Protein AF-A0AAW1VVX4-F1 (afdb_monomer_lite)

Foldseek 3Di:
DDDPDDDPPPPVPDPDPVVCVVCVVVVVVVVVVLVVVLVVLLVVLLVLDDPVVSVVVVVVLCVVLVVLVVVLVVLVVVLVVLVVCVVVVHPVCVVVVHDPPDDHSVNSVVVSVVSVNQSSVLSSVLSNCVSVVNNVVSVVRDD

Sequence (143 aa):
MMSPISEIHSAAIFPSPVFLWSTLPVQVLLFMIWGISCCKIGWDSVMRMSADLRNLFLYEAFLYYNPPLLVTLMVWLWGVNLWVFSQANVGYEKIFDLDQNHLTHKEIWKCSTWMTIIVPTSMTAYLYLYSNGKVLLAASQPV

Structure (mmCIF, N/CA/C/O backbone):
data_AF-A0AAW1VVX4-F1
#
_entry.id   AF-A0AAW1VVX4-F1
#
loop_
_atom_site.group_PDB
_atom_site.id
_atom_site.type_symbol
_atom_site.label_atom_id
_atom_site.label_alt_id
_atom_site.label_comp_id
_atom_site.label_asym_id
_atom_site.label_entity_id
_atom_site.label_seq_id
_atom_site.pdbx_PDB_ins_code
_atom_site.Cartn_x
_atom_site.Cartn_y
_atom_site.Cartn_z
_atom_site.occupancy
_atom_site.B_iso_or_equiv
_atom_site.auth_seq_id
_atom_site.auth_comp_id
_atom_site.auth_asym_id
_atom_site.auth_atom_id
_atom_site.pdbx_PDB_model_num
ATOM 1 N N . MET A 1 1 ? 20.539 -25.919 46.717 1.00 42.91 1 MET A N 1
ATOM 2 C CA . MET A 1 1 ? 20.826 -25.378 45.373 1.00 42.91 1 MET A CA 1
ATOM 3 C C . MET A 1 1 ? 19.615 -25.668 44.500 1.00 42.91 1 MET A C 1
ATOM 5 O O . MET A 1 1 ? 19.328 -26.841 44.327 1.00 42.91 1 MET A O 1
ATOM 9 N N . MET A 1 2 ? 18.876 -24.612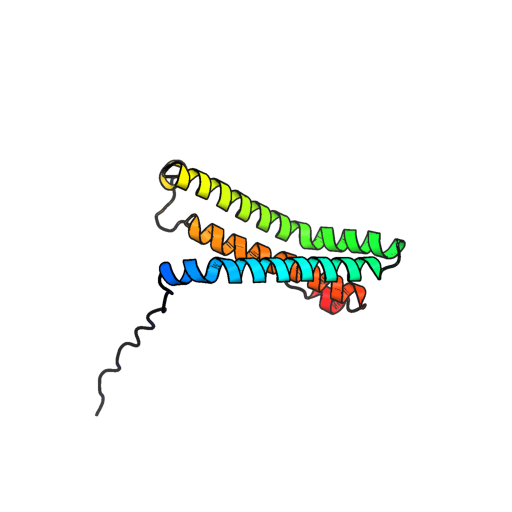 44.125 1.00 36.00 2 MET A N 1
ATOM 10 C CA . MET A 1 2 ? 18.023 -24.374 42.936 1.00 36.00 2 MET A CA 1
ATOM 11 C C . MET A 1 2 ? 16.848 -23.465 43.352 1.00 36.00 2 MET A C 1
ATOM 13 O O . MET A 1 2 ? 15.903 -23.901 44.001 1.00 36.00 2 MET A O 1
ATOM 17 N N . SER A 1 3 ? 16.969 -22.173 43.049 1.00 38.94 3 SER A N 1
ATOM 18 C CA . SER A 1 3 ? 15.926 -21.149 43.185 1.00 38.94 3 SER A CA 1
ATOM 19 C C . SER A 1 3 ? 14.845 -21.320 42.110 1.00 38.94 3 SER A C 1
ATOM 21 O O . SER A 1 3 ? 15.191 -21.721 40.996 1.00 38.94 3 SER A O 1
ATOM 23 N N . PRO A 1 4 ? 13.574 -20.962 42.364 1.00 43.84 4 PRO A N 1
ATOM 24 C CA . PRO A 1 4 ? 12.576 -20.891 41.306 1.00 43.84 4 PRO A CA 1
ATOM 25 C C . PRO A 1 4 ? 12.890 -19.701 40.388 1.00 43.84 4 PRO A C 1
ATOM 27 O O . PRO A 1 4 ? 13.150 -18.587 40.841 1.00 43.84 4 PRO A O 1
ATOM 30 N N . ILE A 1 5 ? 12.936 -19.988 39.091 1.00 43.25 5 ILE A N 1
ATOM 31 C CA . ILE A 1 5 ? 13.228 -19.050 38.011 1.00 43.25 5 ILE A CA 1
ATOM 32 C C . ILE A 1 5 ? 12.065 -18.058 37.930 1.00 43.25 5 ILE A C 1
ATOM 34 O O . ILE A 1 5 ? 10.913 -18.453 37.780 1.00 43.25 5 ILE A O 1
ATOM 38 N N . SER A 1 6 ? 12.385 -16.774 38.070 1.00 39.44 6 SER A N 1
ATOM 39 C CA . SER A 1 6 ? 11.470 -15.647 37.928 1.00 39.44 6 SER A CA 1
ATOM 40 C C . SER A 1 6 ? 10.779 -15.663 36.565 1.00 39.44 6 SER A C 1
ATOM 42 O O . SER A 1 6 ? 11.454 -15.702 35.534 1.00 39.44 6 SER A O 1
ATOM 44 N N . GLU A 1 7 ? 9.451 -15.566 36.564 1.00 40.75 7 GLU A N 1
ATOM 45 C CA . GLU A 1 7 ? 8.657 -15.278 35.374 1.00 40.75 7 GLU A CA 1
ATOM 46 C C . GLU A 1 7 ? 9.130 -13.963 34.744 1.00 40.75 7 GLU A C 1
ATOM 48 O O . GLU A 1 7 ? 9.005 -12.880 35.320 1.00 40.75 7 GLU A O 1
ATOM 53 N N . ILE A 1 8 ? 9.702 -14.054 33.544 1.00 39.94 8 ILE A N 1
ATOM 54 C CA . ILE A 1 8 ? 9.964 -12.892 32.702 1.00 39.94 8 ILE A CA 1
ATOM 55 C C . ILE A 1 8 ? 8.615 -12.493 32.105 1.00 39.94 8 ILE A C 1
ATOM 57 O O . ILE A 1 8 ? 8.229 -12.945 31.029 1.00 39.94 8 ILE A O 1
ATOM 61 N N . HIS A 1 9 ? 7.876 -11.637 32.809 1.00 37.72 9 HIS A N 1
ATOM 62 C CA . HIS A 1 9 ? 6.858 -10.818 32.168 1.00 37.72 9 HIS A CA 1
ATOM 63 C C . HIS A 1 9 ? 7.568 -9.882 31.182 1.00 37.72 9 HIS A C 1
ATOM 65 O O . HIS A 1 9 ? 8.020 -8.794 31.541 1.00 37.72 9 HIS A O 1
ATOM 71 N N . SER A 1 10 ? 7.646 -10.288 29.912 1.00 42.06 10 SER A N 1
ATOM 72 C CA . SER A 1 10 ? 7.758 -9.343 28.803 1.00 42.06 10 SER A CA 1
ATOM 73 C C . SER A 1 10 ? 6.456 -8.550 28.738 1.00 42.06 10 SER A C 1
ATOM 75 O O . SER A 1 10 ? 5.575 -8.815 27.924 1.00 42.06 10 SER A O 1
ATOM 77 N N . ALA A 1 11 ? 6.327 -7.572 29.633 1.00 38.44 11 ALA A N 1
ATOM 78 C CA . ALA A 1 11 ? 5.398 -6.479 29.455 1.00 38.44 11 ALA A CA 1
ATOM 79 C C . ALA A 1 11 ? 5.792 -5.796 28.144 1.00 38.44 11 ALA A C 1
ATOM 81 O O . ALA A 1 11 ? 6.809 -5.106 28.069 1.00 38.44 11 ALA A O 1
ATOM 82 N N . ALA A 1 12 ? 5.020 -6.046 27.089 1.00 43.00 12 ALA A N 1
ATOM 83 C CA . ALA A 1 12 ? 5.049 -5.217 25.903 1.00 43.00 12 ALA A CA 1
ATOM 84 C C . ALA A 1 12 ? 4.838 -3.776 26.383 1.00 43.00 12 ALA A C 1
ATOM 86 O O . ALA A 1 12 ? 3.762 -3.420 26.867 1.00 43.00 12 ALA A O 1
ATOM 87 N N . ILE A 1 13 ? 5.902 -2.974 26.336 1.00 44.75 13 ILE A N 1
ATOM 88 C CA . ILE A 1 13 ? 5.862 -1.545 26.625 1.00 44.75 13 ILE A CA 1
ATOM 89 C C . ILE A 1 13 ? 5.020 -0.934 25.507 1.00 44.75 13 ILE A C 1
ATOM 91 O O . ILE A 1 13 ? 5.523 -0.578 24.444 1.00 44.75 13 ILE A O 1
ATOM 95 N N . PHE A 1 14 ? 3.708 -0.886 25.710 1.00 47.28 14 PHE A N 1
ATOM 96 C CA . PHE A 1 14 ? 2.824 -0.133 24.843 1.00 47.28 14 PHE A CA 1
ATOM 97 C C . PHE A 1 14 ? 3.049 1.348 25.155 1.00 47.28 14 PHE A C 1
ATOM 99 O O . PHE A 1 14 ? 2.867 1.756 26.307 1.00 47.28 14 PHE A O 1
ATOM 106 N N . PRO A 1 15 ? 3.459 2.173 24.175 1.00 42.69 15 PRO A N 1
ATOM 107 C CA . PRO A 1 15 ? 3.526 3.605 24.394 1.00 42.69 15 PRO A CA 1
ATOM 108 C C . PRO A 1 15 ? 2.124 4.102 24.756 1.00 42.69 15 PRO A C 1
ATOM 110 O O . PRO A 1 15 ? 1.130 3.733 24.125 1.00 42.69 15 PRO A O 1
ATOM 113 N N . SER A 1 16 ? 2.043 4.907 25.814 1.00 37.59 16 SER A N 1
ATOM 114 C CA . SER A 1 16 ? 0.786 5.463 26.301 1.00 37.59 16 SER A CA 1
ATOM 115 C C . SER A 1 16 ? 0.090 6.289 25.201 1.00 37.59 16 SER A C 1
ATOM 117 O O . SER A 1 16 ? 0.768 6.901 24.367 1.00 37.59 16 SER A O 1
ATOM 119 N N . PRO A 1 17 ? -1.256 6.370 25.192 1.00 51.78 17 PRO A N 1
ATOM 120 C CA . PRO A 1 17 ? -2.019 7.087 24.159 1.00 51.78 17 PRO A CA 1
ATOM 121 C C . PRO A 1 17 ? -1.614 8.560 23.976 1.00 51.78 17 PRO A C 1
ATOM 123 O O . PRO A 1 17 ? -1.809 9.133 22.909 1.00 51.78 17 PRO A O 1
ATOM 126 N N . VAL A 1 18 ? -1.014 9.165 25.005 1.00 49.59 18 VAL A N 1
ATOM 127 C CA . VAL A 1 18 ? -0.560 10.563 25.016 1.00 49.59 18 VAL A CA 1
ATOM 128 C C . VAL A 1 18 ? 0.733 10.752 24.209 1.00 49.59 18 VAL A C 1
ATOM 130 O O . VAL A 1 18 ? 0.906 11.779 23.559 1.00 49.59 18 VAL A O 1
ATOM 133 N N . PHE A 1 19 ? 1.621 9.753 24.170 1.00 43.12 19 PHE A N 1
ATOM 134 C CA . PHE A 1 19 ? 2.886 9.828 23.426 1.00 43.12 19 PHE A CA 1
ATOM 135 C C . PHE A 1 19 ? 2.687 9.720 21.900 1.00 43.12 19 PHE A C 1
ATOM 137 O O . PHE A 1 19 ? 3.422 10.320 21.111 1.00 43.12 19 PHE A O 1
ATOM 144 N N . LEU A 1 20 ? 1.641 9.006 21.475 1.00 49.81 20 LEU A N 1
ATOM 145 C CA . LEU A 1 20 ? 1.224 8.908 20.072 1.00 49.81 20 LEU A CA 1
ATOM 146 C C . LEU A 1 20 ? 0.647 10.228 19.533 1.00 49.81 20 LEU A C 1
ATOM 148 O O . LEU A 1 20 ? 0.802 10.530 18.352 1.00 49.81 20 LEU A O 1
ATOM 152 N N . TRP A 1 21 ? 0.035 11.051 20.390 1.00 49.41 21 TRP A N 1
ATOM 153 C CA . TRP A 1 21 ? -0.537 12.342 19.989 1.00 49.41 21 TRP A CA 1
ATOM 154 C C . TRP A 1 21 ? 0.538 13.394 19.670 1.00 49.41 21 TRP A C 1
ATOM 156 O O . TRP A 1 21 ? 0.388 14.166 18.726 1.00 49.41 21 TRP A O 1
ATOM 166 N N . SER A 1 22 ? 1.670 13.368 20.380 1.00 54.91 22 SER A N 1
ATOM 167 C CA . SER A 1 22 ? 2.800 14.288 20.160 1.00 54.91 22 SER A CA 1
ATOM 168 C C . SER A 1 22 ? 3.676 13.929 18.951 1.00 54.91 22 SER A C 1
ATOM 170 O O . SER A 1 22 ? 4.405 14.776 18.441 1.00 54.91 22 SER A O 1
ATOM 172 N N . THR A 1 23 ? 3.633 12.676 18.487 1.00 54.25 23 THR A N 1
ATOM 173 C CA . THR A 1 23 ? 4.471 12.159 17.384 1.00 54.25 23 THR A CA 1
ATOM 174 C C . THR A 1 23 ? 3.735 12.071 16.046 1.00 54.25 23 THR A C 1
ATOM 176 O O . THR A 1 23 ? 4.371 11.879 15.007 1.00 54.25 23 THR A O 1
ATOM 179 N N . LEU A 1 24 ? 2.418 12.304 16.047 1.00 61.75 24 LEU A N 1
ATOM 180 C CA . LEU A 1 24 ? 1.565 12.367 14.862 1.00 61.75 24 LEU A CA 1
ATOM 181 C C . LEU A 1 24 ? 2.115 13.282 13.740 1.00 61.75 24 LEU A C 1
ATOM 183 O O . LEU A 1 24 ? 2.184 12.815 12.603 1.00 61.75 24 LEU A O 1
ATOM 187 N N . PRO A 1 25 ? 2.582 14.529 13.995 1.00 70.81 25 PRO A N 1
ATOM 188 C CA . PRO A 1 25 ? 3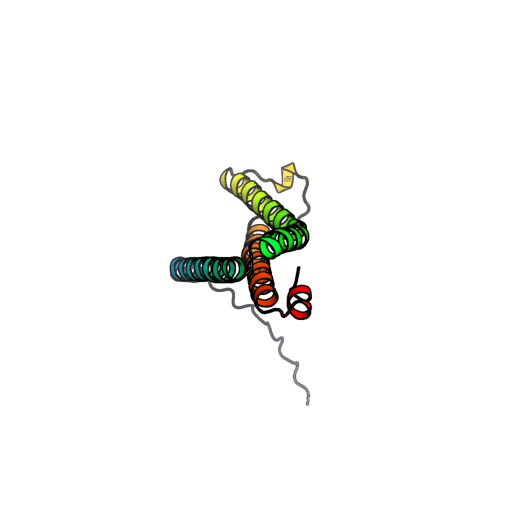.110 15.374 12.918 1.00 70.81 25 PRO A CA 1
ATOM 189 C C . PRO A 1 25 ? 4.411 14.831 12.311 1.00 70.81 25 PRO A C 1
ATOM 191 O O . PRO A 1 25 ? 4.622 14.955 11.106 1.00 70.81 25 PRO A O 1
ATOM 194 N N . VAL A 1 26 ? 5.264 14.182 13.112 1.00 79.38 26 VAL A N 1
ATOM 195 C CA . VAL A 1 26 ? 6.513 13.572 12.625 1.00 79.38 26 VAL A CA 1
ATOM 196 C C . VAL A 1 26 ? 6.208 12.356 11.750 1.00 79.38 26 VAL A C 1
ATOM 198 O O . VAL A 1 26 ? 6.788 12.213 10.678 1.00 79.38 26 VAL A O 1
ATOM 201 N N . GLN A 1 27 ? 5.266 11.507 12.163 1.00 74.31 27 GLN A N 1
ATOM 202 C CA . GLN A 1 27 ? 4.846 10.340 11.382 1.00 74.31 27 GLN A CA 1
ATOM 203 C C . GLN A 1 27 ? 4.214 10.742 10.044 1.00 74.31 27 GLN A C 1
ATOM 205 O O . GLN A 1 27 ? 4.555 10.170 9.010 1.00 74.31 27 GLN A O 1
ATOM 210 N N . VAL A 1 28 ? 3.351 11.763 10.045 1.00 79.69 28 VAL A N 1
ATOM 211 C CA . VAL A 1 28 ? 2.746 12.300 8.816 1.00 79.69 28 VAL A CA 1
ATOM 212 C C . VAL A 1 28 ? 3.816 12.879 7.889 1.00 79.69 28 VAL A C 1
ATOM 214 O O . VAL A 1 28 ? 3.795 12.609 6.689 1.00 79.69 28 VAL A O 1
ATOM 217 N N . LEU A 1 29 ? 4.790 13.619 8.428 1.00 86.69 29 LEU A N 1
ATOM 218 C CA . LEU A 1 29 ? 5.900 14.152 7.639 1.00 86.69 29 LEU A CA 1
ATOM 219 C C . LEU A 1 29 ? 6.743 13.033 7.012 1.00 86.69 29 LEU A C 1
ATOM 221 O O . LEU A 1 29 ? 7.051 13.101 5.824 1.00 86.69 29 LEU A O 1
ATOM 225 N N . LEU A 1 30 ? 7.081 11.991 7.779 1.00 85.94 30 LEU A N 1
ATOM 226 C CA . LEU A 1 30 ? 7.812 10.827 7.270 1.00 85.94 30 LEU A CA 1
ATOM 227 C C . LEU A 1 30 ? 7.038 10.119 6.154 1.00 85.94 30 LEU A C 1
ATOM 229 O O . LEU A 1 30 ? 7.632 9.767 5.136 1.00 85.94 30 LEU A O 1
ATOM 233 N N . PHE A 1 31 ? 5.720 9.971 6.304 1.00 84.12 31 PHE A N 1
ATOM 234 C CA . PHE A 1 31 ? 4.865 9.385 5.274 1.00 84.12 31 PHE A CA 1
ATOM 235 C C . PHE A 1 31 ? 4.835 10.240 3.998 1.00 84.12 31 PHE A C 1
ATOM 237 O O . PHE A 1 31 ? 4.951 9.706 2.896 1.00 84.12 31 PHE A O 1
ATOM 244 N N . MET A 1 32 ? 4.764 11.570 4.123 1.00 87.94 32 MET A N 1
ATOM 245 C CA . MET A 1 32 ? 4.841 12.469 2.965 1.00 87.94 32 MET A CA 1
ATOM 246 C C . MET A 1 32 ? 6.207 12.415 2.275 1.00 87.94 32 MET A C 1
ATOM 248 O O . MET A 1 32 ? 6.267 12.321 1.051 1.00 87.94 32 MET A O 1
ATOM 252 N N . ILE A 1 33 ? 7.305 12.440 3.037 1.00 92.12 33 ILE A N 1
ATOM 253 C CA . ILE A 1 33 ? 8.666 12.323 2.490 1.00 92.12 33 ILE A CA 1
ATOM 254 C C . ILE A 1 33 ? 8.829 10.988 1.758 1.00 92.12 33 ILE A C 1
ATOM 256 O O . ILE A 1 33 ? 9.354 10.961 0.642 1.00 92.12 33 ILE A O 1
ATOM 260 N N . TRP A 1 34 ? 8.353 9.892 2.353 1.00 92.50 34 TRP A N 1
ATOM 261 C CA . TRP A 1 34 ? 8.353 8.568 1.735 1.00 92.50 34 TRP A CA 1
ATOM 262 C C . TRP A 1 34 ? 7.552 8.558 0.426 1.00 92.50 34 TRP A C 1
ATOM 264 O O . TRP A 1 34 ? 8.082 8.134 -0.601 1.00 92.50 34 TRP A O 1
ATOM 274 N N . GLY A 1 35 ? 6.331 9.100 0.427 1.00 89.56 35 GLY A N 1
ATOM 275 C CA . GLY A 1 35 ? 5.481 9.167 -0.764 1.00 89.56 35 GLY A CA 1
ATOM 276 C C . GLY A 1 35 ? 6.107 9.994 -1.889 1.00 89.56 35 GLY A C 1
ATOM 277 O O . GLY A 1 35 ? 6.179 9.538 -3.029 1.00 89.56 35 GLY A O 1
ATOM 278 N N . ILE A 1 36 ? 6.650 11.175 -1.573 1.00 91.69 36 ILE A N 1
ATOM 279 C CA . ILE A 1 36 ? 7.360 12.024 -2.545 1.00 91.69 36 ILE A CA 1
ATOM 280 C C . ILE A 1 36 ? 8.587 11.296 -3.106 1.00 91.69 36 ILE A C 1
ATOM 282 O O . ILE A 1 36 ? 8.842 11.363 -4.310 1.00 91.69 36 ILE A O 1
ATOM 286 N N . SER A 1 37 ? 9.333 10.590 -2.255 1.00 91.75 37 SER A N 1
ATOM 287 C CA . SER A 1 37 ? 10.501 9.809 -2.675 1.00 91.75 37 SER A CA 1
ATOM 288 C C . SER A 1 37 ? 10.099 8.678 -3.622 1.00 91.75 37 SER A C 1
ATOM 290 O O . SER A 1 37 ? 10.713 8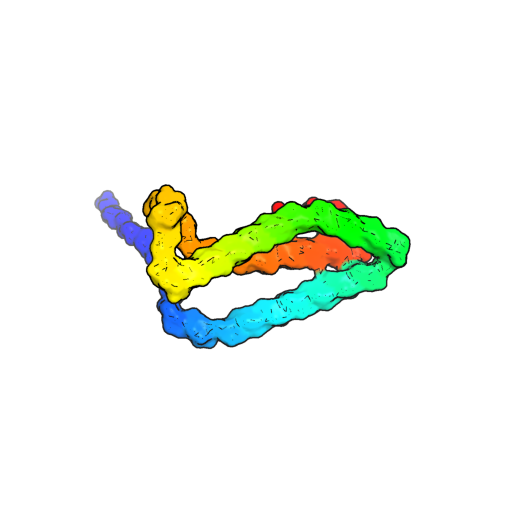.532 -4.678 1.00 91.75 37 SER A O 1
ATOM 292 N N . CYS A 1 38 ? 9.029 7.941 -3.308 1.00 91.44 38 CYS A N 1
ATOM 293 C CA . CYS A 1 38 ? 8.505 6.883 -4.172 1.00 91.44 38 CYS A CA 1
ATOM 294 C C . CYS A 1 38 ? 8.065 7.433 -5.533 1.00 91.44 38 CYS A C 1
ATOM 296 O O . CYS A 1 38 ? 8.476 6.913 -6.569 1.00 91.44 38 CYS A O 1
ATOM 298 N N . CYS A 1 39 ? 7.321 8.542 -5.548 1.00 90.31 39 CYS A N 1
ATOM 299 C CA . CYS A 1 39 ? 6.908 9.204 -6.786 1.00 90.31 39 CYS A CA 1
ATOM 300 C C . CYS A 1 39 ? 8.107 9.679 -7.618 1.00 90.31 39 CYS A C 1
ATOM 302 O O . CYS A 1 39 ? 8.125 9.484 -8.832 1.00 90.31 39 CYS A O 1
ATOM 304 N N . LYS A 1 40 ? 9.124 10.278 -6.982 1.00 93.00 40 LYS A N 1
ATOM 305 C CA . LYS A 1 40 ? 10.349 10.721 -7.665 1.00 93.00 40 LYS A CA 1
ATOM 306 C C . LYS A 1 40 ? 11.097 9.550 -8.299 1.00 93.00 40 LYS A C 1
ATOM 308 O O . LYS A 1 40 ? 11.464 9.646 -9.467 1.00 93.00 40 LYS A O 1
ATOM 313 N N . ILE A 1 41 ? 11.301 8.463 -7.556 1.00 90.94 41 ILE A N 1
ATOM 314 C CA . ILE A 1 41 ? 12.012 7.274 -8.046 1.00 90.94 41 ILE A CA 1
ATOM 315 C C . ILE A 1 41 ? 11.213 6.590 -9.157 1.00 90.94 41 ILE A C 1
ATOM 317 O O . ILE A 1 41 ? 11.782 6.258 -10.197 1.00 90.94 41 ILE A O 1
ATOM 321 N N . GLY A 1 42 ? 9.903 6.412 -8.972 1.00 87.56 42 GLY A N 1
ATOM 322 C CA . GLY A 1 42 ? 9.027 5.825 -9.984 1.00 87.56 42 GLY A CA 1
ATOM 323 C C . GLY A 1 42 ? 9.039 6.633 -11.280 1.00 87.56 42 GLY A C 1
ATOM 324 O O . GLY A 1 42 ? 9.234 6.070 -12.356 1.00 87.56 42 GLY A O 1
ATOM 325 N N . TRP A 1 43 ? 8.931 7.960 -11.182 1.00 87.44 43 TRP A N 1
ATOM 326 C CA . TRP A 1 43 ? 8.993 8.852 -12.339 1.00 87.44 43 TRP A CA 1
ATOM 327 C C . TRP A 1 43 ? 10.337 8.787 -13.074 1.00 87.44 43 TRP A C 1
ATOM 329 O O . TRP A 1 43 ? 10.355 8.636 -14.295 1.00 87.44 43 TRP A O 1
ATOM 339 N N . ASP A 1 44 ? 11.456 8.864 -12.348 1.00 89.50 44 ASP A N 1
ATOM 340 C CA . ASP A 1 44 ? 12.803 8.774 -12.931 1.00 89.50 44 ASP A CA 1
ATOM 341 C C . ASP A 1 44 ? 13.028 7.422 -13.630 1.00 89.50 44 ASP A C 1
ATOM 343 O O . ASP A 1 44 ? 13.555 7.359 -14.741 1.00 89.50 44 ASP A O 1
ATOM 347 N N . SER A 1 45 ? 12.539 6.339 -13.019 1.00 86.44 45 SER A N 1
ATOM 348 C CA . SER A 1 45 ? 12.629 4.982 -13.572 1.00 86.44 45 SER A CA 1
ATOM 349 C C . SER A 1 45 ? 11.837 4.839 -14.874 1.00 86.44 45 SER A C 1
ATOM 351 O O . SER A 1 45 ? 12.325 4.244 -15.834 1.00 86.44 45 SER A O 1
ATOM 353 N N . VAL A 1 46 ? 10.636 5.425 -14.935 1.00 85.69 46 VAL A N 1
ATOM 354 C CA . VAL A 1 46 ? 9.771 5.406 -16.126 1.00 85.69 46 VAL A CA 1
ATOM 355 C C . VAL A 1 46 ? 10.327 6.294 -17.244 1.00 85.69 46 VAL A C 1
ATOM 357 O O . VAL A 1 46 ? 10.262 5.915 -18.414 1.00 85.69 46 VAL A O 1
ATOM 360 N N . MET A 1 47 ? 10.889 7.460 -16.911 1.00 85.94 47 MET A N 1
ATOM 361 C CA . MET A 1 47 ? 11.451 8.390 -17.901 1.00 85.94 47 MET A CA 1
ATOM 362 C C . MET A 1 47 ? 12.793 7.939 -18.480 1.00 85.94 47 MET A C 1
ATOM 364 O O . MET A 1 47 ? 13.156 8.371 -19.572 1.00 85.94 47 MET A O 1
ATOM 368 N N . ARG A 1 48 ? 13.514 7.045 -17.797 1.00 82.88 48 ARG A N 1
ATOM 369 C CA . ARG A 1 48 ? 14.736 6.420 -18.325 1.00 82.88 48 ARG A CA 1
ATOM 370 C C . ARG A 1 48 ? 14.489 5.428 -19.462 1.00 82.88 48 ARG A C 1
ATOM 372 O O . ARG A 1 48 ? 15.423 5.125 -20.200 1.00 82.88 48 ARG A O 1
ATOM 379 N N . MET A 1 49 ? 13.276 4.898 -19.598 1.00 81.56 49 MET A N 1
ATOM 380 C CA . MET A 1 49 ? 12.961 3.894 -20.614 1.00 81.56 49 MET A CA 1
ATOM 381 C C . MET A 1 49 ? 12.564 4.529 -21.949 1.00 81.56 49 MET A C 1
ATOM 383 O O . MET A 1 49 ? 11.894 5.561 -21.991 1.00 81.56 49 MET A O 1
ATOM 387 N N . SER A 1 50 ? 12.927 3.873 -23.055 1.00 81.94 50 SER A N 1
ATOM 388 C CA . SER A 1 50 ? 12.438 4.244 -24.386 1.00 81.94 50 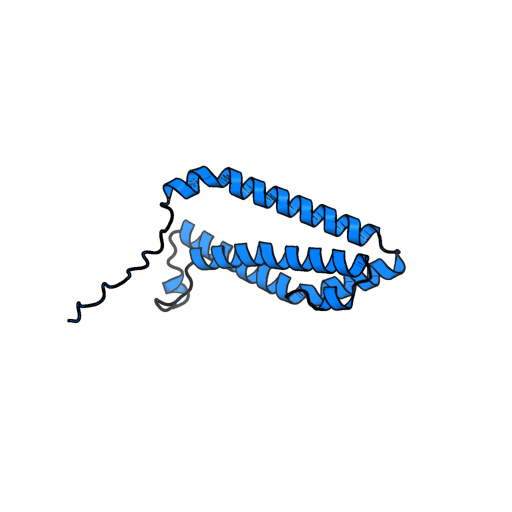SER A CA 1
ATOM 389 C C . SER A 1 50 ? 10.918 4.066 -24.479 1.00 81.94 50 SER A C 1
ATOM 391 O O . SER A 1 50 ? 10.334 3.246 -23.772 1.00 81.94 50 SER A O 1
ATOM 393 N N . ALA A 1 51 ? 10.262 4.831 -25.357 1.00 78.81 51 ALA A N 1
ATOM 394 C CA . ALA A 1 51 ? 8.800 4.843 -25.462 1.00 78.81 51 ALA A CA 1
ATOM 395 C C . ALA A 1 51 ? 8.200 3.452 -25.747 1.00 78.81 51 ALA A C 1
ATOM 397 O O . ALA A 1 51 ? 7.172 3.108 -25.161 1.00 78.81 51 ALA A O 1
ATOM 398 N N . ASP A 1 52 ? 8.870 2.648 -26.577 1.00 77.31 52 ASP A N 1
ATOM 399 C CA . ASP A 1 52 ? 8.424 1.297 -26.931 1.00 77.31 52 ASP A CA 1
ATOM 400 C C . ASP A 1 52 ? 8.530 0.328 -25.746 1.00 77.31 52 ASP A C 1
ATOM 402 O O . ASP A 1 52 ? 7.597 -0.423 -25.462 1.00 77.31 52 ASP A O 1
ATOM 406 N N . LEU A 1 53 ? 9.634 0.391 -24.991 1.00 78.12 53 LEU A N 1
ATOM 407 C CA . LEU A 1 53 ? 9.861 -0.482 -23.838 1.00 78.12 53 LEU A CA 1
ATOM 408 C C . LEU A 1 53 ? 9.012 -0.065 -22.631 1.00 78.12 53 LEU A C 1
ATOM 410 O O . LEU A 1 53 ? 8.567 -0.910 -21.859 1.00 78.12 53 LEU A O 1
ATOM 414 N N . ARG A 1 54 ? 8.748 1.239 -22.491 1.00 83.19 54 ARG A N 1
ATOM 415 C CA . ARG A 1 54 ? 7.970 1.824 -21.395 1.00 83.19 54 ARG A CA 1
ATOM 416 C C . ARG A 1 54 ? 6.536 1.300 -21.354 1.00 83.19 54 ARG A C 1
ATOM 418 O O . ARG A 1 54 ? 6.038 1.024 -20.270 1.00 83.19 54 ARG A O 1
ATOM 425 N N . ASN A 1 55 ? 5.872 1.157 -22.502 1.00 84.12 55 ASN A N 1
ATOM 426 C CA . ASN A 1 55 ? 4.490 0.664 -22.544 1.00 84.12 55 ASN A CA 1
ATOM 427 C C . ASN A 1 55 ? 4.398 -0.815 -22.149 1.00 84.12 55 ASN A C 1
ATOM 429 O O . ASN A 1 55 ? 3.533 -1.179 -21.355 1.00 84.12 55 ASN A O 1
ATOM 433 N N . LEU A 1 56 ? 5.314 -1.646 -22.657 1.00 83.38 56 LEU A N 1
ATOM 434 C CA . LEU A 1 56 ? 5.403 -3.058 -22.280 1.00 83.38 56 LEU A CA 1
ATOM 435 C C . LEU A 1 56 ? 5.696 -3.207 -20.782 1.00 83.38 56 LEU A C 1
ATOM 437 O O . LEU A 1 56 ? 5.022 -3.948 -20.076 1.00 83.38 56 LEU A O 1
ATOM 441 N N . PHE A 1 57 ? 6.650 -2.427 -20.283 1.00 81.88 57 PHE A N 1
ATOM 442 C CA . PHE A 1 57 ? 7.031 -2.423 -18.879 1.00 81.88 57 PHE A CA 1
ATOM 443 C C . PHE A 1 57 ? 5.898 -1.982 -17.943 1.00 81.88 57 PHE A C 1
ATOM 445 O O . PHE A 1 57 ? 5.654 -2.626 -16.926 1.00 81.88 57 PHE A O 1
ATOM 452 N N . LEU A 1 58 ? 5.180 -0.904 -18.274 1.00 83.06 58 LEU A N 1
ATOM 453 C CA . LEU A 1 58 ? 4.031 -0.461 -17.479 1.00 83.06 58 LEU A CA 1
ATOM 454 C C . LEU A 1 58 ? 2.910 -1.504 -17.483 1.00 83.06 58 LEU A C 1
ATOM 456 O O . LEU A 1 58 ? 2.230 -1.662 -16.471 1.00 83.06 58 LEU A O 1
ATOM 460 N N . TYR A 1 59 ? 2.739 -2.229 -18.589 1.00 85.19 59 TYR A N 1
ATOM 461 C CA . TYR A 1 59 ? 1.788 -3.331 -18.672 1.00 85.19 59 TYR A CA 1
ATOM 462 C C . TYR A 1 59 ? 2.187 -4.505 -17.767 1.00 85.19 59 TYR A C 1
ATOM 464 O O . TYR A 1 59 ? 1.349 -5.004 -17.017 1.00 85.19 59 TYR A O 1
ATOM 472 N N . GLU A 1 60 ? 3.459 -4.907 -17.772 1.00 85.06 60 GLU A N 1
ATOM 473 C CA . GLU A 1 60 ? 3.961 -5.951 -16.872 1.00 85.06 60 GLU A CA 1
ATOM 474 C C . GLU A 1 60 ? 3.840 -5.537 -15.401 1.00 85.06 60 GLU A C 1
ATOM 476 O O . GLU A 1 60 ? 3.290 -6.288 -14.594 1.00 85.06 60 GLU A O 1
ATOM 481 N N . ALA A 1 61 ? 4.271 -4.320 -15.056 1.00 86.12 61 ALA A N 1
ATOM 482 C CA . ALA A 1 61 ? 4.143 -3.780 -13.705 1.00 86.12 61 ALA A CA 1
ATOM 483 C C . ALA A 1 61 ? 2.675 -3.739 -13.251 1.00 86.12 61 ALA A C 1
ATOM 485 O O . ALA A 1 61 ? 2.363 -4.114 -12.122 1.00 86.12 61 ALA A O 1
ATOM 486 N N . PHE A 1 62 ? 1.762 -3.327 -14.136 1.00 86.62 62 PHE A N 1
ATOM 487 C CA . PHE A 1 62 ? 0.330 -3.356 -13.862 1.00 86.62 62 PHE A CA 1
ATOM 488 C C . PHE A 1 62 ? -0.152 -4.782 -13.592 1.00 86.62 62 PHE A C 1
ATOM 490 O O . PHE A 1 62 ? -0.807 -5.008 -12.582 1.00 86.62 62 PHE A O 1
ATOM 497 N N . LEU A 1 63 ? 0.195 -5.753 -14.439 1.00 88.75 63 LEU A N 1
ATOM 498 C CA . LEU A 1 63 ? -0.258 -7.135 -14.278 1.00 88.75 63 LEU A CA 1
ATOM 499 C C . LEU A 1 63 ? 0.220 -7.751 -12.952 1.00 88.75 63 LEU A C 1
ATOM 501 O O . LEU A 1 63 ? -0.568 -8.399 -12.265 1.00 88.75 63 LEU A O 1
ATOM 505 N N . TYR A 1 64 ? 1.478 -7.503 -12.576 1.00 86.00 64 TYR A N 1
ATOM 506 C CA . TYR A 1 64 ? 2.075 -8.015 -11.339 1.00 86.00 64 TYR A CA 1
ATOM 507 C C . TYR A 1 64 ? 1.499 -7.365 -10.076 1.00 86.00 64 TYR A C 1
ATOM 509 O O . TYR A 1 64 ? 1.234 -8.062 -9.098 1.00 86.00 64 TYR A O 1
ATOM 517 N N . TYR A 1 65 ? 1.280 -6.048 -10.088 1.00 89.00 65 TYR A N 1
ATOM 518 C CA . TYR A 1 65 ? 0.827 -5.314 -8.901 1.00 89.00 65 TYR A CA 1
ATOM 519 C C . TYR A 1 65 ? -0.690 -5.139 -8.809 1.00 89.00 65 TYR A C 1
ATOM 521 O O . TYR A 1 65 ? -1.185 -4.699 -7.774 1.00 89.00 65 TYR A O 1
ATOM 529 N N . ASN A 1 66 ? -1.458 -5.508 -9.832 1.00 90.19 66 ASN A N 1
ATOM 530 C CA . ASN A 1 66 ? -2.915 -5.391 -9.797 1.00 90.19 66 ASN A CA 1
ATOM 531 C C . ASN A 1 66 ? -3.542 -6.199 -8.638 1.00 90.19 66 ASN A C 1
ATOM 533 O O . ASN A 1 66 ? -4.244 -5.590 -7.829 1.00 90.19 66 ASN A O 1
ATOM 537 N N . PRO A 1 67 ? -3.239 -7.502 -8.440 1.00 91.06 67 PRO A N 1
ATOM 538 C CA . PRO A 1 67 ? -3.762 -8.238 -7.289 1.00 91.06 67 PRO A CA 1
ATOM 539 C C . PRO A 1 67 ? -3.448 -7.588 -5.926 1.00 91.06 67 PRO A C 1
ATOM 541 O O . PRO A 1 67 ? -4.398 -7.301 -5.195 1.00 91.06 67 PRO A O 1
ATOM 544 N N . PRO A 1 68 ? -2.185 -7.280 -5.555 1.00 90.88 68 PRO A N 1
ATOM 545 C CA . PRO A 1 68 ? -1.895 -6.691 -4.246 1.00 90.88 68 PRO A CA 1
ATOM 546 C C . PRO A 1 68 ? -2.458 -5.274 -4.088 1.00 90.88 68 PRO A C 1
ATOM 548 O O . PRO A 1 68 ? -2.872 -4.911 -2.983 1.00 90.88 68 PRO A O 1
ATOM 551 N N . LEU A 1 69 ? -2.544 -4.479 -5.162 1.00 88.50 69 LEU A N 1
ATOM 552 C CA . LEU A 1 69 ? -3.209 -3.172 -5.123 1.00 88.50 69 LEU A CA 1
ATOM 553 C C . LEU A 1 69 ? -4.707 -3.315 -4.840 1.00 88.50 69 LEU A C 1
ATOM 555 O O . LEU A 1 69 ? -5.234 -2.588 -3.997 1.00 88.50 69 LEU A O 1
ATOM 559 N N . LEU A 1 70 ? -5.385 -4.270 -5.484 1.00 92.06 70 LEU A N 1
ATOM 560 C CA . LEU A 1 70 ? -6.803 -4.539 -5.240 1.00 92.06 70 LEU A CA 1
ATOM 561 C C . LEU A 1 70 ? -7.053 -5.032 -3.815 1.00 92.06 70 LEU A C 1
ATOM 563 O O . LEU A 1 70 ? -7.975 -4.537 -3.168 1.00 92.06 70 LEU A O 1
ATOM 567 N N . VAL A 1 71 ? -6.230 -5.951 -3.298 1.00 93.06 71 VAL A N 1
ATOM 568 C CA . VAL A 1 71 ? -6.366 -6.414 -1.905 1.00 93.06 71 VAL A CA 1
ATOM 569 C C . VAL A 1 71 ? -6.115 -5.259 -0.934 1.00 93.06 71 VAL A C 1
ATOM 571 O O . VAL A 1 71 ? -6.897 -5.067 -0.006 1.00 93.06 71 VAL A O 1
ATOM 574 N N . THR A 1 72 ? -5.087 -4.439 -1.171 1.00 92.06 72 THR A N 1
ATOM 575 C CA . THR A 1 72 ? -4.803 -3.257 -0.339 1.00 92.06 72 THR A CA 1
ATOM 576 C C . THR A 1 72 ? -5.991 -2.301 -0.320 1.00 92.06 72 THR A C 1
ATOM 578 O O . THR A 1 72 ? -6.433 -1.893 0.752 1.00 92.06 72 THR A O 1
ATOM 581 N N . LEU A 1 73 ? -6.552 -1.983 -1.489 1.00 92.50 73 LEU A N 1
ATOM 582 C CA . LEU A 1 73 ? -7.706 -1.096 -1.609 1.00 92.50 73 LEU A CA 1
ATOM 583 C C . LEU A 1 73 ? -8.958 -1.696 -0.957 1.00 92.50 73 LEU A C 1
ATOM 585 O O . LEU A 1 73 ? -9.703 -0.980 -0.293 1.00 92.50 73 LEU A O 1
ATOM 589 N N . MET A 1 74 ? -9.167 -3.006 -1.081 1.00 94.69 74 MET A N 1
ATOM 590 C CA . MET A 1 74 ? -10.278 -3.715 -0.446 1.00 94.69 74 MET A CA 1
ATOM 591 C C . MET A 1 74 ? -10.185 -3.667 1.085 1.00 94.69 74 MET A C 1
ATOM 593 O O . MET A 1 74 ? -11.149 -3.268 1.740 1.00 94.69 74 MET A O 1
ATOM 597 N N . VAL A 1 75 ? -9.019 -3.980 1.661 1.00 92.69 75 VAL A N 1
ATOM 598 C CA . VAL A 1 75 ? -8.778 -3.896 3.114 1.00 92.69 75 VAL A CA 1
ATOM 599 C C . VAL A 1 75 ? -8.890 -2.451 3.605 1.00 92.69 75 VAL A C 1
ATOM 601 O O . VAL A 1 75 ? -9.455 -2.194 4.671 1.00 92.69 75 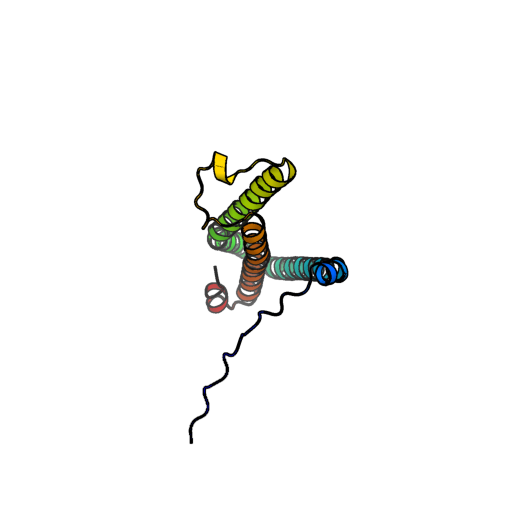VAL A O 1
ATOM 604 N N . TRP A 1 76 ? -8.411 -1.489 2.816 1.00 92.19 76 TRP A N 1
ATOM 605 C CA . TRP A 1 76 ? -8.505 -0.068 3.139 1.00 92.19 76 TRP A CA 1
ATOM 606 C C . TRP A 1 76 ? -9.957 0.423 3.168 1.00 92.19 76 TRP A C 1
ATOM 608 O O . TRP A 1 76 ? -10.382 1.020 4.159 1.00 92.19 76 TRP A O 1
ATOM 618 N N . LEU A 1 77 ? -10.747 0.112 2.134 1.00 92.75 77 LEU A N 1
ATOM 619 C CA . LEU A 1 77 ? -12.174 0.446 2.077 1.00 92.75 77 LEU A CA 1
ATOM 620 C C . LEU A 1 77 ? -12.961 -0.235 3.198 1.00 92.75 77 LEU A C 1
ATOM 622 O O . LEU A 1 77 ? -13.866 0.369 3.777 1.00 92.75 77 LEU A O 1
ATOM 626 N N . TRP A 1 78 ? -12.598 -1.467 3.550 1.00 91.44 78 TRP A N 1
ATOM 627 C CA . TRP A 1 78 ? -13.190 -2.148 4.694 1.00 91.44 78 TRP A CA 1
ATOM 628 C C . TRP A 1 78 ? -12.892 -1.415 6.010 1.00 91.44 78 TRP A C 1
ATOM 630 O O . TRP A 1 78 ? -13.808 -1.173 6.800 1.00 91.44 78 TRP A O 1
ATOM 640 N N . GLY A 1 79 ? -11.647 -0.970 6.205 1.00 89.81 79 GLY A N 1
ATOM 641 C CA . GLY A 1 79 ? -11.258 -0.123 7.335 1.00 89.81 79 GLY A CA 1
ATOM 642 C C . GLY A 1 79 ? -12.075 1.169 7.421 1.00 89.81 79 GLY A C 1
ATOM 643 O O . GLY A 1 79 ? -12.539 1.527 8.507 1.00 89.81 79 GLY A O 1
ATOM 644 N N . VAL A 1 80 ? -12.316 1.837 6.286 1.00 89.50 80 VAL A N 1
ATOM 645 C CA . VAL A 1 80 ? -13.177 3.032 6.219 1.00 89.50 80 VAL A CA 1
ATOM 646 C C . VAL A 1 80 ? -14.612 2.712 6.625 1.00 89.50 80 VAL A C 1
ATOM 648 O O . VAL A 1 80 ? -15.156 3.407 7.482 1.00 89.50 80 VAL A O 1
ATOM 651 N N . ASN A 1 81 ? -15.213 1.653 6.082 1.00 91.31 81 ASN A N 1
ATOM 652 C CA . ASN A 1 81 ? -16.593 1.276 6.407 1.00 91.31 81 ASN A CA 1
ATOM 653 C C . ASN A 1 81 ? -16.781 1.010 7.908 1.00 91.31 81 ASN A C 1
ATOM 655 O O . ASN A 1 81 ? -17.691 1.560 8.529 1.00 91.31 81 ASN A O 1
ATOM 659 N N . LEU A 1 82 ? -15.890 0.224 8.519 1.00 89.31 82 LEU A N 1
ATOM 660 C CA . LEU A 1 82 ? -15.969 -0.069 9.954 1.00 89.31 82 LEU A CA 1
ATOM 661 C C . LEU A 1 82 ? -15.679 1.157 10.822 1.00 89.31 82 LEU A C 1
ATOM 663 O O . LEU A 1 82 ? -16.254 1.308 11.901 1.00 89.31 82 LEU A O 1
ATOM 667 N N . TRP A 1 83 ? -14.805 2.053 10.361 1.00 87.44 83 TRP A N 1
ATOM 668 C CA . TRP A 1 83 ? -14.583 3.326 11.038 1.00 87.44 83 TRP A CA 1
ATOM 669 C C . TRP A 1 83 ? -15.836 4.203 11.015 1.00 87.44 83 TRP A C 1
ATOM 671 O O . TRP A 1 83 ? -16.200 4.739 12.060 1.00 87.44 83 TRP A O 1
ATOM 681 N N . VAL A 1 84 ? -16.545 4.284 9.886 1.00 90.50 84 VAL A N 1
ATOM 682 C CA . VAL A 1 84 ? -17.827 5.003 9.794 1.00 90.50 84 VAL A CA 1
ATOM 683 C C . VAL A 1 84 ? -18.872 4.396 10.736 1.00 90.50 84 VAL A C 1
ATOM 685 O O . VAL A 1 84 ? -19.544 5.140 11.449 1.00 90.50 84 VAL A O 1
ATOM 688 N N . PHE A 1 85 ? -18.975 3.066 10.821 1.00 88.94 85 PHE A N 1
ATOM 689 C CA . PHE A 1 85 ? -19.880 2.405 11.774 1.00 88.94 85 PHE A CA 1
ATOM 690 C C . PHE A 1 85 ? -19.533 2.714 13.232 1.00 88.94 85 PHE A C 1
ATOM 692 O O . PHE A 1 85 ? -20.426 3.008 14.024 1.00 88.94 85 PHE A O 1
ATOM 699 N N . SER A 1 86 ? -18.241 2.742 13.563 1.00 85.19 86 SER A N 1
ATOM 700 C CA . SER A 1 86 ? -17.753 3.153 14.883 1.00 85.19 86 SER A CA 1
ATOM 701 C C . SER A 1 86 ? -18.132 4.605 15.213 1.00 85.19 86 SER A C 1
ATOM 703 O O . SER A 1 86 ? -18.635 4.872 16.303 1.00 85.19 86 SER A O 1
ATOM 705 N N . GLN A 1 87 ? -17.986 5.542 14.264 1.00 88.50 87 GLN A N 1
ATOM 706 C CA . GLN A 1 87 ? -18.411 6.942 14.453 1.00 88.50 87 GLN A CA 1
ATOM 707 C C . GLN A 1 87 ? -19.929 7.079 14.634 1.00 88.50 87 GLN A C 1
ATOM 709 O O . GLN A 1 87 ? -20.389 7.912 15.412 1.00 88.50 87 GLN A O 1
ATOM 714 N N . ALA A 1 88 ? -20.709 6.250 13.940 1.00 90.19 88 ALA A N 1
ATOM 715 C CA . ALA A 1 88 ? -22.165 6.221 14.046 1.00 90.19 88 ALA A CA 1
ATOM 716 C C . ALA A 1 88 ? -22.682 5.446 15.277 1.00 90.19 88 ALA A C 1
ATOM 718 O O . ALA A 1 88 ? -23.894 5.320 15.447 1.00 90.19 88 ALA A O 1
ATOM 719 N N . ASN A 1 89 ? -21.788 4.926 16.129 1.00 87.75 89 ASN A N 1
ATOM 720 C CA . ASN A 1 89 ? -22.110 4.073 17.278 1.00 87.75 89 ASN A CA 1
ATOM 721 C C . ASN A 1 89 ? -22.943 2.827 16.899 1.00 87.75 89 ASN A C 1
ATOM 723 O O . ASN A 1 89 ? -23.813 2.376 17.647 1.00 87.75 89 ASN A O 1
ATOM 727 N N . VAL A 1 90 ? -22.686 2.285 15.707 1.00 86.38 90 VAL A N 1
ATOM 728 C CA . VAL A 1 90 ? -23.313 1.069 15.186 1.00 86.38 90 VAL A CA 1
ATOM 729 C C . VAL A 1 90 ? -22.428 -0.125 15.539 1.00 86.38 90 VAL A C 1
ATOM 731 O O . VAL A 1 90 ? -21.297 -0.225 15.064 1.00 86.38 90 VAL A O 1
ATOM 734 N N . GLY A 1 91 ? -22.955 -1.045 16.353 1.00 85.94 91 GLY A N 1
ATOM 735 C CA . GLY A 1 91 ? -22.289 -2.307 16.697 1.00 85.94 91 GLY A CA 1
ATOM 736 C C . GLY A 1 91 ? -22.283 -3.270 15.513 1.00 85.94 91 GLY A C 1
ATOM 737 O O . GLY A 1 91 ? -23.162 -4.130 15.401 1.00 85.94 91 GLY A O 1
ATOM 738 N N . TYR A 1 92 ? -21.323 -3.094 14.605 1.00 86.06 92 TYR A N 1
ATOM 739 C CA . TYR A 1 92 ? -21.198 -3.874 13.372 1.00 86.06 92 TYR A CA 1
ATOM 740 C C . TYR A 1 92 ? -21.054 -5.374 13.654 1.00 86.06 92 TYR A C 1
ATOM 742 O O . TYR A 1 92 ? -21.541 -6.193 12.879 1.00 86.06 92 TYR A O 1
ATOM 750 N N . GLU A 1 93 ? -20.463 -5.739 14.788 1.00 87.88 93 GLU A N 1
ATOM 751 C CA . GLU A 1 93 ? -20.325 -7.112 15.261 1.00 87.88 93 GLU A CA 1
ATOM 752 C C . GLU A 1 93 ? -21.670 -7.836 15.397 1.00 87.88 93 GLU A C 1
ATOM 754 O O . GLU A 1 93 ? -21.760 -9.013 15.068 1.00 87.88 93 GLU A O 1
ATOM 759 N N . LYS A 1 94 ? -22.743 -7.128 15.778 1.00 86.56 94 LYS A N 1
ATOM 760 C CA . LYS A 1 94 ? -24.096 -7.703 15.855 1.00 86.56 94 LYS A CA 1
ATOM 761 C C . LYS A 1 94 ? -24.788 -7.781 14.497 1.00 86.56 94 LYS A C 1
ATOM 763 O O . LYS A 1 94 ? -25.627 -8.648 14.297 1.00 86.56 94 LYS A O 1
ATOM 768 N N . ILE A 1 95 ? -24.473 -6.864 13.582 1.00 87.38 95 ILE A N 1
ATOM 769 C CA . ILE A 1 95 ? -25.069 -6.825 12.235 1.00 87.38 95 ILE A CA 1
ATOM 770 C C . ILE A 1 95 ? -24.517 -7.961 11.379 1.00 87.38 95 ILE A C 1
ATOM 772 O O . ILE A 1 95 ? -25.259 -8.593 10.633 1.00 87.38 95 ILE A O 1
ATOM 776 N N . PHE A 1 96 ? -23.212 -8.203 11.491 1.00 87.50 96 PHE A N 1
ATOM 777 C CA . PHE A 1 96 ? -22.509 -9.238 10.742 1.00 87.50 96 PHE A CA 1
ATOM 778 C C . PHE A 1 96 ? -22.414 -10.576 11.488 1.00 87.50 96 PHE A C 1
ATOM 780 O O . PHE A 1 96 ? -21.781 -11.486 10.966 1.00 87.50 96 PHE A O 1
ATOM 787 N N . ASP A 1 97 ? -23.024 -10.684 12.675 1.00 89.31 97 ASP A N 1
ATOM 788 C CA . ASP A 1 97 ? -23.005 -11.879 13.533 1.00 89.31 97 ASP A CA 1
ATOM 789 C C . ASP A 1 97 ? -21.578 -12.428 13.753 1.00 89.31 97 ASP A C 1
ATOM 791 O O . ASP A 1 97 ? -21.264 -13.589 13.492 1.00 89.31 97 ASP A O 1
ATOM 795 N N . LEU A 1 98 ? -20.668 -11.536 14.165 1.00 87.31 98 LEU A N 1
ATOM 796 C CA . LEU A 1 98 ? -19.244 -11.826 14.342 1.00 87.31 98 LEU A CA 1
ATOM 797 C C . LEU A 1 98 ? -18.942 -12.336 15.762 1.00 87.31 98 LEU A C 1
ATOM 799 O O . LEU A 1 98 ? -19.386 -11.760 16.755 1.00 87.31 98 LEU A O 1
ATOM 803 N N . ASP A 1 99 ? -18.101 -13.371 15.854 1.00 86.62 99 ASP A N 1
ATOM 804 C CA . ASP A 1 99 ? -17.510 -13.876 17.105 1.00 86.62 99 ASP A CA 1
ATOM 805 C C . ASP A 1 99 ? -16.604 -12.823 17.784 1.00 86.62 99 ASP A C 1
ATOM 807 O O . ASP A 1 99 ? -16.102 -11.902 17.145 1.00 86.62 99 ASP A O 1
ATOM 811 N N . GLN A 1 100 ? -16.327 -12.975 19.079 1.00 78.62 100 GLN A N 1
ATOM 812 C CA . GLN A 1 100 ? -15.372 -12.175 19.847 1.00 78.62 100 GLN A CA 1
ATOM 813 C C . GLN A 1 100 ? -13.931 -12.216 19.308 1.00 78.62 100 GLN A C 1
ATOM 815 O O . GLN A 1 100 ? -13.169 -11.300 19.604 1.00 78.62 100 GLN A O 1
ATOM 820 N N . ASN A 1 101 ? -13.556 -13.209 18.492 1.00 85.44 101 ASN A N 1
ATOM 821 C CA . ASN A 1 101 ? -12.231 -13.289 17.857 1.00 85.44 101 ASN A CA 1
ATOM 822 C C . ASN A 1 101 ? -12.133 -12.559 16.502 1.00 85.44 101 ASN A C 1
ATOM 824 O O . ASN A 1 101 ? -11.257 -12.869 15.692 1.00 85.44 101 ASN A O 1
ATOM 828 N N . HIS A 1 102 ? -13.029 -11.615 16.207 1.00 85.69 102 HIS A N 1
ATOM 829 C CA . HIS A 1 102 ? -12.960 -10.845 14.966 1.00 85.69 102 HIS A CA 1
ATOM 830 C C . HIS A 1 102 ? -11.913 -9.722 15.032 1.00 85.69 102 HIS A C 1
ATOM 832 O O . HIS A 1 102 ? -11.637 -9.147 16.082 1.00 85.69 102 HIS A O 1
ATOM 838 N N . LEU A 1 103 ? -11.371 -9.362 13.867 1.00 84.19 103 LEU A N 1
ATOM 839 C CA . LEU A 1 103 ? -10.493 -8.203 13.731 1.00 84.19 103 LEU A CA 1
ATOM 840 C C . LEU A 1 103 ? -11.282 -6.912 13.955 1.00 84.19 103 LEU A C 1
ATOM 842 O O . LEU A 1 103 ? -12.233 -6.605 13.232 1.00 84.19 103 LEU A O 1
ATOM 846 N N . THR A 1 104 ? -10.854 -6.122 14.929 1.00 85.56 104 THR A N 1
ATOM 847 C CA . THR A 1 104 ? -11.449 -4.817 15.215 1.00 85.56 104 THR A CA 1
ATOM 848 C C . THR A 1 104 ? -11.105 -3.800 14.125 1.00 85.56 104 THR A C 1
ATOM 850 O O . THR A 1 104 ? -10.079 -3.902 13.443 1.00 85.56 104 THR A O 1
ATOM 853 N N . HIS A 1 105 ? -11.906 -2.733 14.004 1.00 84.56 105 HIS A N 1
ATOM 854 C CA . HIS A 1 105 ? -11.616 -1.645 13.057 1.00 84.56 105 HIS A CA 1
ATOM 855 C C . HIS A 1 105 ? -10.183 -1.090 13.207 1.00 84.56 105 HIS A C 1
ATOM 857 O O . HIS A 1 105 ? -9.537 -0.766 12.213 1.00 84.56 105 HIS A O 1
ATOM 863 N N . LYS A 1 106 ? -9.649 -1.015 14.438 1.00 85.94 106 LYS A N 1
ATOM 864 C CA . LYS A 1 106 ? -8.283 -0.529 14.708 1.00 85.94 106 LYS A CA 1
ATOM 865 C C . LYS A 1 106 ? -7.219 -1.456 14.128 1.00 85.94 106 LYS A C 1
ATOM 867 O O . LYS A 1 106 ? -6.193 -0.979 13.650 1.00 85.94 106 LYS A O 1
ATOM 872 N N . GLU A 1 107 ? -7.437 -2.763 14.189 1.00 89.31 107 GLU A N 1
ATOM 873 C CA . GLU A 1 107 ? -6.502 -3.761 13.660 1.00 89.31 107 GLU A CA 1
ATOM 874 C C . GLU A 1 107 ? -6.521 -3.779 12.134 1.00 89.31 107 GLU A C 1
ATOM 876 O O . GLU A 1 107 ? -5.457 -3.796 11.514 1.00 89.31 107 GLU A O 1
ATOM 881 N N . ILE A 1 108 ? -7.704 -3.649 11.531 1.00 89.69 108 ILE A N 1
ATOM 882 C CA . ILE A 1 108 ? -7.850 -3.509 10.076 1.00 89.69 108 ILE A CA 1
ATOM 883 C C . ILE A 1 108 ? -7.145 -2.237 9.585 1.00 89.69 108 ILE A C 1
ATOM 885 O O . ILE A 1 108 ? -6.398 -2.292 8.609 1.00 89.69 108 ILE A O 1
ATOM 889 N N . TRP A 1 109 ? -7.272 -1.114 10.299 1.00 87.12 109 TRP A N 1
ATOM 890 C CA . TRP A 1 109 ? -6.538 0.118 9.977 1.00 87.12 109 TRP A CA 1
ATOM 891 C C . TRP A 1 109 ? -5.016 -0.027 10.091 1.00 87.12 109 TRP A C 1
ATOM 893 O O . TRP A 1 109 ? -4.285 0.507 9.251 1.00 87.12 109 TRP A O 1
ATOM 903 N N . LYS A 1 110 ? -4.519 -0.772 11.087 1.00 87.31 110 LYS A N 1
ATOM 904 C CA . LYS A 1 110 ? -3.084 -1.080 11.203 1.00 87.31 110 LYS A CA 1
ATOM 905 C C . LYS A 1 110 ? -2.603 -1.912 10.014 1.00 87.31 110 LYS A C 1
ATOM 907 O O . LYS A 1 110 ? -1.595 -1.558 9.408 1.00 87.31 110 LYS A O 1
ATOM 912 N N . CYS A 1 111 ? -3.331 -2.974 9.665 1.00 88.81 111 CYS A N 1
ATOM 913 C CA . CYS A 1 111 ? -3.020 -3.827 8.516 1.00 88.81 111 CYS A CA 1
ATOM 914 C C . CYS A 1 111 ? -3.007 -3.015 7.210 1.00 88.81 111 CYS A C 1
ATOM 916 O O . CYS A 1 111 ? -2.005 -2.994 6.498 1.00 88.81 111 CYS A O 1
ATOM 918 N N . SER A 1 112 ? -4.070 -2.244 6.972 1.00 89.12 112 SER A N 1
ATOM 919 C CA . SER A 1 112 ? -4.215 -1.354 5.817 1.00 89.12 112 SER A CA 1
ATOM 920 C C . SER A 1 112 ? -3.046 -0.368 5.675 1.00 89.12 112 SER A C 1
ATOM 922 O O . SER A 1 112 ? -2.498 -0.194 4.585 1.00 89.12 112 SER A O 1
ATOM 924 N N . THR A 1 113 ? -2.598 0.230 6.784 1.00 87.81 113 THR A N 1
ATOM 925 C CA . THR A 1 113 ? -1.454 1.157 6.788 1.00 87.81 113 THR A CA 1
ATOM 926 C C . THR A 1 113 ? -0.164 0.456 6.358 1.00 87.81 113 THR A C 1
ATOM 928 O O . THR A 1 113 ? 0.559 0.974 5.508 1.00 87.81 113 THR A O 1
ATOM 931 N N . TRP A 1 114 ? 0.115 -0.739 6.886 1.00 88.62 114 TRP A N 1
ATOM 932 C CA . TRP A 1 114 ? 1.299 -1.510 6.493 1.00 88.62 114 TRP A CA 1
ATOM 933 C C . TRP A 1 114 ? 1.254 -1.934 5.026 1.00 88.62 114 TRP A C 1
ATOM 935 O O . TRP A 1 114 ? 2.252 -1.775 4.326 1.00 88.62 114 TRP A O 1
ATOM 945 N N . MET A 1 115 ? 0.103 -2.388 4.528 1.00 89.75 115 MET A N 1
ATOM 946 C CA . MET A 1 115 ? -0.065 -2.737 3.111 1.00 89.75 115 MET A CA 1
ATOM 947 C C . MET A 1 115 ? 0.143 -1.522 2.197 1.00 89.75 115 MET A C 1
ATOM 949 O O . MET A 1 115 ? 0.836 -1.619 1.185 1.00 89.75 115 MET A O 1
ATOM 953 N N . THR A 1 116 ? -0.362 -0.355 2.606 1.00 88.88 116 THR A N 1
ATOM 954 C CA . THR A 1 116 ? -0.186 0.919 1.888 1.00 88.88 116 THR A CA 1
ATOM 955 C C . THR A 1 116 ? 1.275 1.368 1.842 1.00 88.88 116 THR A C 1
ATOM 957 O O . THR A 1 116 ? 1.652 2.097 0.934 1.00 88.88 116 THR A O 1
ATOM 960 N N . ILE A 1 117 ? 2.118 0.938 2.782 1.00 89.69 117 ILE A N 1
ATOM 961 C CA . ILE A 1 117 ? 3.561 1.213 2.746 1.00 89.69 117 ILE A CA 1
ATOM 962 C C . ILE A 1 117 ? 4.283 0.154 1.906 1.00 89.69 117 ILE A C 1
ATOM 964 O O . ILE A 1 117 ? 5.094 0.492 1.044 1.00 89.69 117 ILE A O 1
ATOM 968 N N . ILE A 1 118 ? 3.994 -1.128 2.134 1.00 90.44 118 ILE A N 1
ATOM 969 C CA . ILE A 1 118 ? 4.721 -2.247 1.522 1.00 90.44 118 ILE A CA 1
ATOM 970 C C . ILE A 1 118 ? 4.475 -2.309 0.014 1.00 90.44 118 ILE A C 1
ATOM 972 O O . ILE A 1 118 ? 5.442 -2.378 -0.744 1.00 90.44 118 ILE A O 1
ATOM 976 N N . VAL A 1 119 ? 3.218 -2.239 -0.435 1.00 90.62 119 VAL A N 1
ATOM 977 C CA . VAL A 1 119 ? 2.874 -2.443 -1.852 1.00 90.62 119 VAL A CA 1
ATOM 978 C C . VAL A 1 119 ? 3.472 -1.350 -2.750 1.00 90.62 119 VAL A C 1
ATOM 980 O O . VAL A 1 119 ? 4.182 -1.699 -3.694 1.00 90.62 119 VAL A O 1
ATOM 983 N N . PRO A 1 120 ? 3.319 -0.042 -2.464 1.00 89.12 120 PRO A N 1
ATOM 984 C CA . PRO A 1 120 ? 3.942 1.004 -3.275 1.00 89.12 120 PRO A CA 1
ATOM 985 C C . PRO A 1 120 ? 5.468 1.040 -3.154 1.00 89.12 120 PRO A C 1
ATOM 987 O O . PRO A 1 120 ? 6.143 1.373 -4.129 1.00 89.12 120 PRO A O 1
ATOM 990 N N . THR A 1 121 ? 6.035 0.673 -1.995 1.00 90.81 121 THR A N 1
ATOM 991 C CA . THR A 1 121 ? 7.498 0.561 -1.844 1.00 90.81 121 THR A CA 1
ATOM 992 C C . THR A 1 121 ? 8.043 -0.568 -2.713 1.00 90.81 121 THR A C 1
ATOM 994 O O . THR A 1 121 ? 9.003 -0.353 -3.451 1.00 90.81 121 THR A O 1
ATOM 997 N N . SER A 1 122 ? 7.408 -1.743 -2.671 1.00 90.50 122 SER A N 1
ATOM 998 C CA . SER A 1 122 ? 7.748 -2.891 -3.516 1.00 90.50 122 SER A CA 1
ATOM 999 C C . SER A 1 122 ? 7.627 -2.523 -4.993 1.00 90.50 122 SER A C 1
ATOM 1001 O O . SER A 1 122 ? 8.584 -2.699 -5.745 1.00 90.50 122 SER A O 1
ATOM 1003 N N . MET A 1 123 ? 6.515 -1.895 -5.390 1.00 90.19 123 MET A N 1
ATOM 1004 C CA . MET A 1 123 ? 6.312 -1.416 -6.758 1.00 90.19 123 MET A CA 1
ATOM 1005 C C . MET A 1 123 ? 7.414 -0.443 -7.180 1.00 90.19 123 MET A C 1
ATOM 1007 O O . MET A 1 123 ? 8.005 -0.597 -8.242 1.00 90.19 123 MET A O 1
ATOM 1011 N N . THR A 1 124 ? 7.757 0.530 -6.338 1.00 89.88 124 THR A N 1
ATOM 1012 C CA . THR A 1 124 ? 8.830 1.493 -6.631 1.00 89.88 124 THR A CA 1
ATOM 1013 C C . THR A 1 124 ? 10.185 0.799 -6.789 1.00 89.88 124 THR A C 1
ATOM 1015 O O . THR A 1 124 ? 10.938 1.122 -7.710 1.00 89.88 124 THR A O 1
ATOM 1018 N N . ALA A 1 125 ? 10.497 -0.172 -5.927 1.00 89.81 125 ALA A N 1
ATOM 1019 C CA . ALA A 1 125 ? 11.727 -0.953 -6.010 1.00 89.81 125 ALA A CA 1
ATOM 1020 C C . ALA A 1 125 ? 11.772 -1.812 -7.283 1.00 89.81 125 ALA A C 1
ATOM 1022 O O . ALA A 1 125 ? 12.803 -1.837 -7.960 1.00 89.81 125 ALA A O 1
ATOM 1023 N N . TYR A 1 126 ? 10.653 -2.441 -7.656 1.00 89.31 126 TYR A N 1
ATOM 1024 C CA . TYR A 1 126 ? 10.499 -3.145 -8.928 1.00 89.31 126 TYR A CA 1
ATOM 1025 C C . TYR A 1 126 ? 10.794 -2.205 -10.099 1.00 89.31 126 TYR A C 1
ATOM 1027 O O . TYR A 1 126 ? 11.644 -2.520 -10.937 1.00 89.31 126 TYR A O 1
ATOM 1035 N N . LEU A 1 127 ? 10.170 -1.019 -10.115 1.00 87.69 127 LEU A N 1
ATOM 1036 C CA . LEU A 1 127 ? 10.344 -0.062 -11.206 1.00 87.69 127 LEU A CA 1
ATOM 1037 C C . LEU A 1 127 ? 11.809 0.378 -11.342 1.00 87.69 127 LEU A C 1
ATOM 1039 O O . LEU A 1 127 ? 12.368 0.406 -12.442 1.00 87.69 127 LEU A O 1
ATOM 1043 N N . TYR A 1 128 ? 12.445 0.672 -10.211 1.00 89.12 128 TYR A N 1
ATOM 1044 C CA . TYR A 1 128 ? 13.841 1.082 -10.158 1.00 89.12 128 TYR A CA 1
ATOM 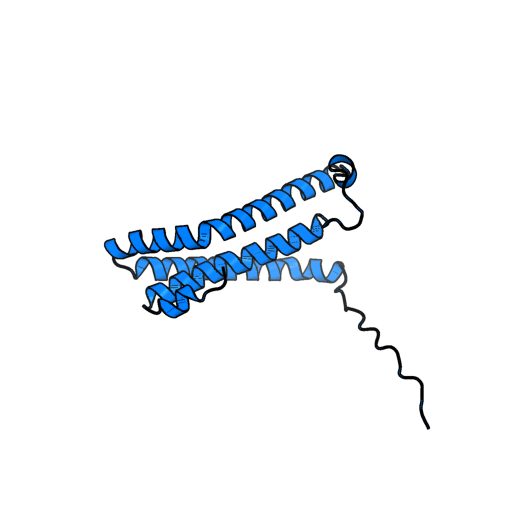1045 C C . TYR A 1 128 ? 14.785 -0.018 -10.652 1.00 89.12 128 TYR A C 1
ATOM 1047 O O . TYR A 1 128 ? 15.617 0.232 -11.526 1.00 89.12 128 TYR A O 1
ATOM 1055 N N . LEU A 1 129 ? 14.660 -1.243 -10.141 1.00 87.44 129 LEU A N 1
ATOM 1056 C CA . LEU A 1 129 ? 15.539 -2.355 -10.512 1.00 87.44 129 LEU A CA 1
ATOM 1057 C C . LEU A 1 129 ? 15.398 -2.732 -11.985 1.00 87.44 129 LEU A C 1
ATOM 1059 O O . LEU A 1 129 ? 16.407 -2.946 -12.664 1.00 87.44 129 LEU A O 1
ATOM 1063 N N . TYR A 1 130 ? 14.167 -2.745 -12.488 1.00 84.12 130 TYR A N 1
ATOM 1064 C CA . TYR A 1 130 ? 13.893 -3.033 -13.887 1.00 84.12 130 TYR A CA 1
ATOM 1065 C C . TYR A 1 130 ? 14.478 -1.951 -14.809 1.00 84.12 130 TYR A C 1
ATOM 1067 O O . TYR A 1 130 ? 15.143 -2.284 -15.788 1.00 84.12 130 TYR A O 1
ATOM 1075 N N . SER A 1 131 ? 14.341 -0.662 -14.462 1.00 85.31 131 SER A N 1
ATOM 1076 C CA . SER A 1 131 ? 14.943 0.447 -15.232 1.00 85.31 131 SER A CA 1
ATOM 1077 C C . SER A 1 131 ? 16.472 0.391 -15.318 1.00 85.31 131 SER A C 1
ATOM 1079 O O . SER A 1 131 ? 17.057 0.885 -16.277 1.00 85.31 131 SER A O 1
ATOM 1081 N N . ASN A 1 132 ? 17.121 -0.259 -14.349 1.00 86.25 132 ASN A N 1
ATOM 1082 C CA . ASN A 1 132 ? 18.567 -0.474 -14.319 1.00 86.25 132 ASN A CA 1
ATOM 1083 C C . ASN A 1 132 ? 18.992 -1.797 -14.993 1.00 86.25 132 ASN A C 1
ATOM 1085 O O . ASN A 1 132 ? 20.146 -2.207 -14.865 1.00 86.25 132 ASN A O 1
ATOM 1089 N N . GLY A 1 133 ? 18.072 -2.498 -15.665 1.00 82.25 133 GLY A N 1
ATOM 1090 C CA . GLY A 1 133 ? 18.334 -3.769 -16.347 1.00 82.25 133 GLY A CA 1
ATOM 1091 C C . GLY A 1 133 ? 18.472 -4.980 -15.416 1.00 82.25 133 GLY A C 1
ATOM 1092 O O . GLY A 1 133 ? 18.838 -6.064 -15.867 1.00 82.25 133 GLY A O 1
ATOM 1093 N N . LYS A 1 134 ? 18.168 -4.843 -14.117 1.00 84.94 134 LYS A N 1
ATOM 1094 C CA . LYS A 1 134 ? 18.268 -5.924 -13.117 1.00 84.94 134 LYS A CA 1
ATOM 1095 C C . LYS A 1 134 ? 16.955 -6.706 -13.002 1.00 84.94 134 LYS A C 1
ATOM 1097 O O . LYS A 1 134 ? 16.364 -6.790 -11.928 1.00 84.94 134 LYS A O 1
ATOM 1102 N N . VAL A 1 135 ? 16.510 -7.298 -14.110 1.00 79.44 135 VAL A N 1
ATOM 1103 C CA . VAL A 1 135 ? 15.180 -7.930 -14.240 1.00 79.44 135 VAL A CA 1
ATOM 1104 C C . VAL A 1 135 ? 14.966 -9.089 -13.254 1.00 79.44 135 VAL A C 1
ATOM 1106 O O . VAL A 1 135 ? 13.911 -9.177 -12.636 1.00 79.44 135 VAL A O 1
ATOM 1109 N N . LEU A 1 136 ? 15.981 -9.931 -13.018 1.00 81.06 136 LEU A N 1
ATOM 1110 C CA . LEU A 1 136 ? 15.889 -11.045 -12.058 1.00 81.06 136 LEU A CA 1
ATOM 1111 C C . LEU A 1 136 ? 15.643 -10.574 -10.615 1.00 81.06 136 LEU A C 1
ATOM 1113 O O . LEU A 1 136 ? 14.921 -11.224 -9.868 1.00 81.06 136 LEU A O 1
ATOM 1117 N N . LEU A 1 137 ? 16.222 -9.432 -10.232 1.00 79.62 137 LEU A N 1
ATOM 1118 C CA . LEU A 1 137 ? 16.060 -8.854 -8.895 1.00 79.62 137 LEU A CA 1
ATOM 1119 C C . LEU A 1 137 ? 14.758 -8.045 -8.774 1.00 79.62 137 LEU A C 1
ATOM 1121 O O . LEU A 1 137 ? 14.209 -7.893 -7.684 1.00 79.62 137 LEU A O 1
ATOM 1125 N N . ALA A 1 138 ? 14.253 -7.528 -9.897 1.00 79.75 138 ALA A N 1
ATOM 1126 C CA . ALA A 1 138 ? 12.916 -6.951 -9.965 1.00 79.75 138 ALA A CA 1
ATOM 1127 C C . ALA A 1 138 ? 11.851 -8.044 -9.753 1.00 79.75 138 ALA A C 1
ATOM 1129 O O . ALA A 1 138 ? 10.949 -7.868 -8.944 1.00 79.75 138 ALA A O 1
ATOM 1130 N N . ALA A 1 139 ? 12.004 -9.214 -10.380 1.00 79.38 139 ALA A N 1
ATOM 1131 C CA . ALA A 1 139 ? 11.088 -10.344 -10.197 1.00 79.38 139 ALA A CA 1
ATOM 1132 C C . ALA A 1 139 ? 11.103 -10.938 -8.773 1.00 79.38 139 ALA A C 1
ATOM 1134 O O . ALA A 1 139 ? 10.156 -11.613 -8.384 1.00 79.38 139 ALA A O 1
ATOM 1135 N N . SER A 1 140 ? 12.156 -10.690 -7.987 1.00 82.69 140 SER A N 1
ATOM 1136 C CA . SER A 1 140 ? 12.244 -11.136 -6.593 1.00 82.69 140 SER A CA 1
ATOM 1137 C C . SER A 1 140 ? 11.646 -10.147 -5.586 1.00 82.69 140 SER A C 1
ATOM 1139 O O . SER A 1 140 ? 11.805 -10.357 -4.382 1.00 82.69 140 SER A O 1
ATOM 1141 N N . GLN A 1 141 ? 11.043 -9.038 -6.032 1.00 78.50 141 GLN A N 1
ATOM 1142 C CA . GLN A 1 141 ? 10.381 -8.113 -5.113 1.00 78.50 141 GLN A CA 1
ATOM 1143 C C . GLN A 1 141 ? 9.155 -8.787 -4.474 1.00 78.50 141 GLN A C 1
ATOM 1145 O O . GLN A 1 141 ? 8.433 -9.506 -5.162 1.00 78.50 141 GLN A O 1
ATOM 1150 N N . PRO A 1 142 ? 8.917 -8.585 -3.166 1.00 67.88 142 PRO A N 1
ATOM 1151 C CA . PRO A 1 142 ? 7.788 -9.201 -2.479 1.00 67.88 142 PRO A CA 1
ATOM 1152 C C . PRO A 1 142 ? 6.466 -8.625 -3.004 1.00 67.88 142 PRO A C 1
ATOM 1154 O O . PRO A 1 142 ? 6.296 -7.402 -3.030 1.00 67.88 142 PRO A O 1
ATOM 1157 N N . VAL A 1 143 ? 5.558 -9.513 -3.417 1.00 59.75 143 VAL A N 1
ATOM 1158 C CA . VAL A 1 143 ? 4.217 -9.208 -3.947 1.00 59.75 143 VAL A CA 1
ATOM 1159 C C . VAL A 1 143 ? 3.157 -9.637 -2.944 1.00 59.75 143 VAL A C 1
ATOM 1161 O O . VAL A 1 143 ? 3.308 -10.750 -2.391 1.00 59.75 143 VAL A O 1
#

Secondary structure (DSSP, 8-state):
--PPPP-------PPPHHHHHHHHHHHHHHHHHHHHHHHHHHHHHHHTS-HHHHHHHHHHHHHHHHHHHHHHHHHHHHHHHHHHHHHTT--HHHHTT--TTSPPHHHHHHHHHHHHHHHHHHHHHHHHHHHTT-HHHHHTS--

Radius of gyration: 21.48 Å; chains: 1; bounding box: 46×41×72 Å

InterPro domains:
  IPR004342 EXS, C-terminal [PF03124] (62-128)

Organism: Rubus argutus (NCBI:txid59490)

pLDDT: mean 79.49, std 16.53, range [36.0, 94.69]